Protein AF-A0A2D7VX92-F1 (afdb_monomer)

Foldseek 3Di:
DADALVLLCVLVVNDPPQDRVLLVVLLVVLLVVLVVLQVVLADLADPVLRQDPVLSNQLSSLSSNLVSLCCVLPPDPPPDDPVVNVVVNVVSVVSNVVSVVSNVVSSVSSNVSSVVSVVPPPVPPPPPPPPDDDDPPDDPDDD

Sequence (143 aa):
MAVTTAQIRDLLNRPRGLNEATINEYVTIRTAEVNKKARGANFGVSADNAPTDALKESAIKFLVCVDCLRVLIDTIPAVHPEKKQGTQDIRYNQQLKSFEKQALEAIRTIEEKGGSAFYTSATTTRVGGTTSGAQLSGSLDDD

Radius of gyration: 25.5 Å; Cα contacts (8 Å, |Δi|>4): 113; chains: 1; bounding box: 59×26×93 Å

pLDDT: mean 77.36, std 17.96, range [41.56, 97.12]

Structure (mmCIF, N/CA/C/O backbone):
data_AF-A0A2D7VX92-F1
#
_entry.id   AF-A0A2D7VX92-F1
#
loop_
_atom_site.group_PDB
_atom_site.id
_atom_site.type_symbol
_atom_site.label_atom_id
_atom_site.label_alt_id
_atom_site.label_comp_id
_atom_site.label_asym_id
_atom_site.label_entity_id
_atom_site.label_seq_id
_atom_site.pdbx_PDB_ins_code
_atom_site.Cartn_x
_atom_site.Cartn_y
_atom_site.Cartn_z
_atom_site.occupancy
_atom_site.B_iso_or_equiv
_atom_site.auth_seq_id
_atom_site.auth_comp_id
_atom_site.auth_asym_id
_atom_site.auth_atom_id
_atom_site.pdbx_PDB_model_num
ATOM 1 N N . MET A 1 1 ? 3.634 -9.968 -11.964 1.00 66.44 1 MET A N 1
ATOM 2 C CA . MET A 1 1 ? 3.563 -9.433 -10.587 1.00 66.44 1 MET A CA 1
ATOM 3 C C . MET A 1 1 ? 2.104 -9.347 -10.163 1.00 66.44 1 MET A C 1
ATOM 5 O O . MET A 1 1 ? 1.345 -8.670 -10.845 1.00 66.44 1 MET A O 1
ATOM 9 N N . ALA A 1 2 ? 1.709 -10.031 -9.089 1.00 83.69 2 ALA A N 1
ATOM 10 C CA . ALA A 1 2 ? 0.354 -9.954 -8.544 1.00 83.69 2 ALA A CA 1
ATOM 11 C C . ALA A 1 2 ? 0.434 -9.766 -7.025 1.00 83.69 2 ALA A C 1
ATOM 13 O O . ALA A 1 2 ? 0.858 -10.672 -6.311 1.00 83.69 2 ALA A O 1
ATOM 14 N N . VAL A 1 3 ? 0.065 -8.577 -6.545 1.00 92.94 3 VAL A N 1
ATOM 15 C CA . VAL A 1 3 ? -0.112 -8.334 -5.108 1.00 92.94 3 VAL A CA 1
ATOM 16 C C . VAL A 1 3 ? -1.386 -9.045 -4.666 1.00 92.94 3 VAL A C 1
ATOM 18 O O . VAL A 1 3 ? -2.400 -8.984 -5.353 1.00 92.94 3 VAL A O 1
ATOM 21 N N . THR A 1 4 ? -1.334 -9.735 -3.533 1.00 94.88 4 THR A N 1
ATOM 22 C CA . THR A 1 4 ? -2.464 -10.519 -3.018 1.00 94.88 4 THR A CA 1
ATOM 23 C C . THR A 1 4 ? -3.097 -9.856 -1.801 1.00 94.88 4 THR A C 1
ATOM 25 O O . THR A 1 4 ? -2.437 -9.152 -1.033 1.00 94.88 4 THR A O 1
ATOM 28 N N . THR A 1 5 ? -4.378 -10.141 -1.573 1.00 94.69 5 THR A N 1
ATOM 29 C CA . THR A 1 5 ? -5.122 -9.690 -0.387 1.00 94.69 5 THR A CA 1
ATOM 30 C C . THR A 1 5 ? -4.471 -10.173 0.915 1.00 94.69 5 THR A C 1
ATOM 32 O O . THR A 1 5 ? -4.445 -9.437 1.903 1.00 94.69 5 THR A O 1
ATOM 35 N N . ALA A 1 6 ? -3.882 -11.374 0.913 1.00 94.69 6 ALA A N 1
ATOM 36 C CA . ALA A 1 6 ? -3.153 -11.940 2.046 1.00 94.69 6 ALA A CA 1
ATOM 37 C C . ALA A 1 6 ? -1.931 -11.093 2.437 1.00 94.69 6 ALA A C 1
ATOM 39 O O . ALA A 1 6 ? -1.803 -10.722 3.601 1.00 94.69 6 ALA A O 1
ATOM 40 N N . GLN A 1 7 ? -1.097 -10.703 1.465 1.00 94.69 7 GLN A N 1
ATOM 41 C CA . GLN A 1 7 ? 0.073 -9.852 1.717 1.00 94.69 7 GLN A CA 1
ATOM 42 C C . GLN A 1 7 ? -0.319 -8.509 2.351 1.00 94.69 7 GLN A C 1
ATOM 44 O O . GLN A 1 7 ? 0.349 -8.047 3.272 1.00 94.69 7 GLN A O 1
ATOM 49 N N . ILE A 1 8 ? -1.412 -7.892 1.889 1.00 96.44 8 ILE A N 1
ATOM 50 C CA . ILE A 1 8 ? -1.917 -6.634 2.462 1.00 96.44 8 ILE A CA 1
ATOM 51 C C . ILE A 1 8 ? -2.389 -6.841 3.900 1.00 96.44 8 ILE A C 1
ATOM 53 O O . ILE A 1 8 ? -2.041 -6.067 4.791 1.00 96.44 8 ILE A O 1
ATOM 57 N N . ARG A 1 9 ? -3.159 -7.903 4.155 1.00 92.94 9 ARG A N 1
ATOM 58 C CA . ARG A 1 9 ? -3.623 -8.215 5.510 1.00 92.94 9 ARG A CA 1
ATOM 59 C C . ARG A 1 9 ? -2.462 -8.467 6.456 1.00 92.94 9 ARG A C 1
ATOM 61 O O . ARG A 1 9 ? -2.507 -7.972 7.575 1.00 92.94 9 ARG A O 1
ATOM 68 N N . ASP A 1 10 ? -1.437 -9.188 6.023 1.00 93.94 10 ASP A N 1
ATOM 69 C CA . ASP A 1 10 ? -0.262 -9.456 6.850 1.00 93.94 10 ASP A CA 1
ATOM 70 C C . ASP A 1 10 ? 0.498 -8.158 7.182 1.00 93.94 10 ASP A C 1
ATOM 72 O O . ASP A 1 10 ? 0.847 -7.941 8.342 1.00 93.94 10 ASP A O 1
ATOM 76 N N . LEU A 1 11 ? 0.646 -7.230 6.225 1.00 93.31 11 LEU A N 1
ATOM 77 C CA . LEU A 1 11 ? 1.249 -5.906 6.461 1.00 93.31 11 LEU A CA 1
ATOM 78 C C . LEU A 1 11 ? 0.459 -5.037 7.451 1.00 93.31 11 LEU A C 1
ATOM 80 O O . LEU A 1 11 ? 1.043 -4.256 8.204 1.00 93.31 11 LEU A O 1
ATOM 84 N N . LEU A 1 12 ? -0.865 -5.173 7.462 1.00 90.81 12 LEU A N 1
ATOM 85 C CA . LEU A 1 12 ? -1.756 -4.451 8.372 1.00 90.81 12 LEU A CA 1
ATOM 86 C C . LEU A 1 12 ? -1.991 -5.188 9.700 1.00 90.81 12 LEU A C 1
ATOM 88 O O . LEU A 1 12 ? -2.812 -4.753 10.505 1.00 90.81 12 LEU A O 1
ATOM 92 N N . ASN A 1 13 ? -1.290 -6.301 9.940 1.00 88.19 13 ASN A N 1
ATOM 93 C CA . ASN A 1 13 ? -1.480 -7.166 11.104 1.00 88.19 13 ASN A CA 1
ATOM 94 C C . ASN A 1 13 ? -2.926 -7.688 11.253 1.00 88.19 13 ASN A C 1
ATOM 96 O O . ASN A 1 13 ? -3.492 -7.743 12.344 1.00 88.19 13 ASN A O 1
ATOM 100 N N . ARG A 1 14 ? -3.524 -8.066 10.119 1.00 87.62 14 ARG A N 1
ATOM 101 C CA . ARG A 1 14 ? -4.839 -8.711 9.976 1.00 87.62 14 ARG A CA 1
ATOM 102 C C . ARG A 1 14 ? -5.962 -7.969 10.720 1.00 87.62 14 ARG A C 1
ATOM 104 O O . ARG A 1 14 ? -6.592 -8.538 11.614 1.00 87.62 14 ARG A O 1
ATOM 111 N N . PRO A 1 15 ? -6.247 -6.709 10.345 1.00 83.88 15 PRO A N 1
ATOM 112 C CA . PRO A 1 15 ? -7.264 -5.907 11.009 1.00 83.88 15 PRO A CA 1
ATOM 113 C C . PRO A 1 15 ? -8.656 -6.518 10.804 1.00 83.88 15 PRO A C 1
ATOM 115 O O . PRO A 1 15 ? -8.983 -7.043 9.736 1.00 83.88 15 PRO A O 1
ATOM 118 N N . ARG A 1 16 ? -9.497 -6.447 11.839 1.00 80.75 16 ARG A N 1
ATOM 119 C CA . ARG A 1 16 ? -10.893 -6.900 11.765 1.00 80.75 16 ARG A CA 1
ATOM 120 C C . ARG A 1 16 ? -11.735 -5.865 11.014 1.00 80.75 16 ARG A C 1
ATOM 122 O O . ARG A 1 16 ? -11.483 -4.674 11.123 1.00 80.75 16 ARG A O 1
ATOM 129 N N . GLY A 1 17 ? -12.748 -6.320 10.278 1.00 80.94 17 GLY A N 1
ATOM 130 C CA . GLY A 1 17 ? -13.686 -5.441 9.562 1.00 80.94 17 GLY A CA 1
ATOM 131 C C . GLY A 1 17 ? -13.257 -5.047 8.145 1.00 80.94 17 GLY A C 1
ATOM 132 O O . GLY A 1 17 ? -14.089 -4.572 7.380 1.00 80.94 17 GLY A O 1
ATOM 133 N N . LEU A 1 18 ? -12.008 -5.312 7.749 1.00 85.31 18 LEU A N 1
ATOM 134 C CA . LEU A 1 18 ? -11.549 -5.056 6.385 1.00 85.31 18 LEU A C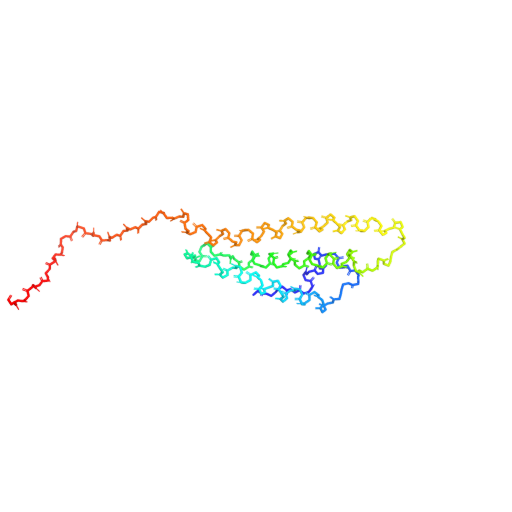A 1
ATOM 135 C C . LEU A 1 18 ? -11.955 -6.200 5.437 1.00 85.31 18 LEU A C 1
ATOM 137 O O . LEU A 1 18 ? -11.427 -7.319 5.503 1.00 85.31 18 LEU A O 1
ATOM 141 N N . ASN A 1 19 ? -12.909 -5.912 4.552 1.00 89.81 19 ASN A N 1
ATOM 142 C CA . ASN A 1 19 ? -13.441 -6.870 3.584 1.00 89.81 19 ASN A CA 1
ATOM 143 C C . ASN A 1 19 ? -12.398 -7.221 2.506 1.00 89.81 19 ASN A C 1
ATOM 145 O O . ASN A 1 19 ? -11.684 -6.359 2.001 1.00 89.81 19 ASN A O 1
ATOM 149 N N . GLU A 1 20 ? -12.331 -8.501 2.135 1.00 92.00 20 GLU A N 1
ATOM 150 C CA . GLU A 1 20 ? -11.445 -8.995 1.081 1.00 92.00 20 GLU A CA 1
ATOM 151 C C . GLU A 1 20 ? -11.713 -8.362 -0.280 1.00 92.00 20 GLU A C 1
ATOM 153 O O . GLU A 1 20 ? -10.771 -7.975 -0.967 1.00 92.00 20 GLU A O 1
ATOM 158 N N . ALA A 1 21 ? -12.991 -8.233 -0.643 1.00 93.69 21 ALA A N 1
ATOM 159 C CA . ALA A 1 21 ? -13.390 -7.646 -1.915 1.00 93.69 21 A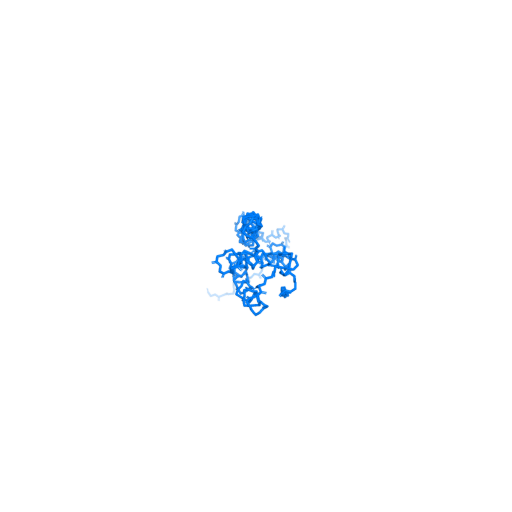LA A CA 1
ATOM 160 C C . ALA A 1 21 ? -12.871 -6.207 -2.025 1.00 93.69 21 ALA A C 1
ATOM 162 O O . ALA A 1 21 ? -12.297 -5.830 -3.040 1.00 93.69 21 ALA A O 1
ATOM 163 N N . THR A 1 22 ? -12.966 -5.438 -0.938 1.00 92.44 22 THR A N 1
ATOM 164 C CA . THR A 1 22 ? -12.445 -4.070 -0.864 1.00 92.44 22 THR A CA 1
ATOM 165 C C . THR A 1 22 ? -10.931 -4.017 -1.073 1.00 92.44 22 THR A C 1
ATOM 167 O O . THR A 1 22 ? -10.451 -3.193 -1.846 1.00 92.44 22 THR A O 1
ATOM 170 N N . ILE A 1 23 ? -10.168 -4.913 -0.435 1.00 95.25 23 ILE A N 1
ATOM 171 C CA . ILE A 1 23 ? -8.711 -4.981 -0.638 1.00 95.25 23 ILE A CA 1
ATOM 172 C C . ILE A 1 23 ? -8.394 -5.299 -2.104 1.00 95.25 23 ILE A C 1
ATOM 174 O O . ILE A 1 23 ? -7.507 -4.679 -2.686 1.00 95.25 23 ILE A O 1
ATOM 178 N N . ASN A 1 24 ? -9.113 -6.249 -2.705 1.00 96.69 24 ASN A N 1
ATOM 179 C CA . ASN A 1 24 ? -8.887 -6.662 -4.087 1.00 96.69 24 ASN A CA 1
ATOM 180 C C . ASN A 1 24 ? -9.158 -5.528 -5.095 1.00 96.69 24 ASN A C 1
ATOM 182 O O . ASN A 1 24 ? -8.390 -5.340 -6.042 1.00 96.69 24 ASN A O 1
ATOM 186 N N . GLU A 1 25 ? -10.200 -4.730 -4.861 1.00 96.31 25 GLU A N 1
ATOM 187 C CA . GLU A 1 25 ? -10.481 -3.534 -5.662 1.00 96.31 25 GLU A CA 1
ATOM 188 C C . GLU A 1 25 ? -9.349 -2.506 -5.549 1.00 96.31 25 GLU A C 1
ATOM 190 O O . GLU A 1 25 ? -8.836 -2.034 -6.567 1.00 96.31 25 GLU A O 1
ATOM 195 N N . TYR A 1 26 ? -8.865 -2.218 -4.334 1.00 97.06 26 TYR A N 1
ATOM 196 C CA . TYR A 1 26 ? -7.722 -1.316 -4.163 1.00 97.06 26 TYR A CA 1
ATOM 197 C C . TYR A 1 26 ? -6.456 -1.837 -4.843 1.00 97.06 26 TYR A C 1
ATOM 199 O O . TYR A 1 26 ? -5.757 -1.066 -5.503 1.00 97.06 26 TYR A O 1
ATOM 207 N N . VAL A 1 27 ? -6.170 -3.140 -4.748 1.00 96.88 27 VAL A N 1
ATOM 208 C CA . VAL A 1 27 ? -5.049 -3.761 -5.469 1.00 96.88 27 VAL A CA 1
ATOM 209 C C . VAL A 1 27 ? -5.189 -3.543 -6.972 1.00 96.88 27 VAL A C 1
ATOM 211 O O . VAL A 1 27 ? -4.218 -3.143 -7.615 1.00 96.88 27 VAL A O 1
ATOM 214 N N . THR A 1 28 ? -6.379 -3.747 -7.533 1.00 96.56 28 THR A N 1
ATOM 215 C CA . THR A 1 28 ? -6.641 -3.562 -8.967 1.00 96.56 28 THR A CA 1
ATOM 216 C C . THR A 1 28 ? -6.397 -2.113 -9.393 1.00 96.56 28 THR A C 1
ATOM 218 O O . THR A 1 28 ? -5.637 -1.860 -10.334 1.00 96.56 28 THR A O 1
ATOM 221 N N . ILE A 1 29 ? -6.959 -1.153 -8.653 1.00 96.50 29 ILE A N 1
ATOM 222 C CA . ILE A 1 29 ? -6.820 0.285 -8.922 1.00 96.50 29 ILE A CA 1
ATOM 223 C C . ILE A 1 29 ? -5.350 0.717 -8.840 1.00 96.50 29 ILE A C 1
ATOM 225 O O . ILE A 1 29 ? -4.818 1.311 -9.783 1.00 96.50 29 ILE A O 1
ATOM 229 N N . ARG A 1 30 ? -4.657 0.383 -7.744 1.00 96.62 30 ARG A N 1
ATOM 230 C CA . ARG A 1 30 ? -3.261 0.795 -7.527 1.00 96.62 30 ARG A CA 1
ATOM 231 C C . ARG A 1 30 ? -2.290 0.094 -8.467 1.00 96.62 30 ARG A C 1
ATOM 233 O O . ARG A 1 30 ? -1.319 0.709 -8.898 1.00 96.62 30 ARG A O 1
ATOM 240 N N . THR A 1 31 ? -2.575 -1.144 -8.868 1.00 95.44 31 THR A N 1
ATOM 241 C CA . THR A 1 31 ? -1.802 -1.834 -9.911 1.00 95.44 31 THR A CA 1
ATOM 242 C C . THR A 1 31 ? -1.896 -1.092 -11.243 1.00 95.44 31 THR A C 1
ATOM 244 O O . THR A 1 31 ? -0.874 -0.861 -11.893 1.00 95.44 31 THR A O 1
ATOM 247 N N . ALA A 1 32 ? -3.099 -0.673 -11.650 1.00 94.31 32 ALA A N 1
ATOM 248 C CA . ALA A 1 32 ? -3.285 0.094 -12.880 1.00 94.31 32 ALA A CA 1
ATOM 249 C C . ALA A 1 32 ? -2.561 1.452 -12.830 1.00 94.31 32 ALA A C 1
ATOM 251 O O . ALA A 1 32 ? -1.901 1.836 -13.801 1.00 94.31 32 ALA A O 1
ATOM 252 N N . GLU A 1 33 ? -2.635 2.150 -11.696 1.00 93.25 33 GLU A N 1
ATOM 253 C CA . GLU A 1 33 ? -1.956 3.429 -11.476 1.00 93.25 33 GLU A CA 1
ATOM 254 C C . GLU A 1 33 ? -0.428 3.300 -11.540 1.00 93.25 33 GLU A C 1
ATOM 256 O O . GLU A 1 33 ? 0.219 4.013 -12.312 1.00 93.25 33 GLU A O 1
ATOM 261 N N . VAL A 1 34 ? 0.152 2.366 -10.780 1.00 92.94 34 VAL A N 1
ATOM 262 C CA . VAL A 1 34 ? 1.605 2.140 -10.738 1.00 92.94 34 VAL A CA 1
ATOM 263 C C . VAL A 1 34 ? 2.127 1.730 -12.110 1.00 92.94 34 VAL A C 1
ATOM 265 O O . VAL A 1 34 ? 3.127 2.273 -12.576 1.00 92.94 34 VAL A O 1
ATOM 268 N N . ASN A 1 35 ? 1.416 0.846 -12.815 1.00 90.56 35 ASN A N 1
ATOM 269 C CA . ASN A 1 35 ? 1.778 0.473 -14.180 1.00 90.56 35 ASN A CA 1
ATOM 270 C C . ASN A 1 35 ? 1.714 1.669 -15.139 1.00 90.56 35 ASN A C 1
ATOM 272 O O . ASN A 1 35 ? 2.565 1.796 -16.016 1.00 90.56 35 ASN A O 1
ATOM 276 N N . LYS A 1 36 ? 0.732 2.567 -14.987 1.00 87.19 36 LYS A N 1
ATOM 277 C CA . LYS A 1 36 ? 0.643 3.785 -15.806 1.00 87.19 36 LYS A CA 1
ATOM 278 C C . LYS A 1 36 ? 1.822 4.723 -15.546 1.00 87.19 36 LYS A C 1
ATOM 280 O O . LYS A 1 36 ? 2.419 5.195 -16.510 1.00 87.19 36 LYS A O 1
ATOM 285 N N . LYS A 1 37 ? 2.176 4.962 -14.281 1.00 86.94 37 LYS A N 1
ATOM 286 C CA . LYS A 1 37 ? 3.330 5.795 -13.900 1.00 86.94 37 LYS A CA 1
ATOM 287 C C . LYS A 1 37 ? 4.645 5.205 -14.409 1.00 86.94 37 LYS A C 1
ATOM 289 O O . LYS A 1 37 ? 5.416 5.909 -15.050 1.00 86.94 37 LYS A O 1
ATOM 294 N N . ALA A 1 38 ? 4.833 3.895 -14.246 1.00 84.94 38 ALA A N 1
ATOM 295 C CA . ALA A 1 38 ? 5.992 3.186 -14.782 1.00 84.94 38 ALA A CA 1
ATOM 296 C C . ALA A 1 38 ? 6.080 3.257 -16.319 1.00 84.94 38 ALA A C 1
ATOM 298 O O . ALA A 1 38 ? 7.175 3.314 -16.857 1.00 84.94 38 ALA A O 1
ATOM 299 N N . ARG A 1 39 ? 4.951 3.297 -17.046 1.00 77.12 39 ARG A N 1
ATOM 300 C CA . ARG A 1 39 ? 4.961 3.505 -18.508 1.00 77.12 39 ARG A CA 1
ATOM 301 C C . ARG A 1 39 ? 5.316 4.931 -18.914 1.00 77.12 39 ARG A C 1
ATOM 303 O O . ARG A 1 39 ? 6.035 5.108 -19.889 1.00 77.12 39 ARG A O 1
ATOM 310 N N . GLY A 1 40 ? 4.808 5.935 -18.197 1.00 66.69 40 GLY A N 1
ATOM 311 C CA . GLY A 1 40 ? 5.147 7.343 -18.450 1.00 66.69 40 GLY A CA 1
ATOM 312 C C . GLY A 1 40 ? 6.641 7.626 -18.281 1.00 66.69 40 GLY A C 1
ATOM 313 O O . GLY A 1 40 ? 7.185 8.489 -18.959 1.00 66.69 40 GLY A O 1
ATOM 314 N N . ALA A 1 41 ? 7.305 6.830 -17.445 1.00 61.25 41 ALA A N 1
ATOM 315 C CA . ALA A 1 41 ? 8.744 6.837 -17.251 1.00 61.25 41 ALA A CA 1
ATOM 316 C C . ALA A 1 41 ? 9.558 6.293 -18.447 1.00 61.25 41 ALA A C 1
ATOM 318 O O . ALA A 1 41 ? 10.750 6.530 -18.478 1.00 61.25 41 ALA A O 1
ATOM 319 N N . ASN A 1 42 ? 8.979 5.604 -19.441 1.00 61.41 42 ASN A N 1
ATOM 320 C CA . ASN A 1 42 ? 9.748 4.807 -20.418 1.00 61.41 42 ASN A CA 1
ATOM 321 C C . ASN A 1 42 ? 10.464 5.579 -21.551 1.00 61.41 42 ASN A C 1
ATOM 323 O O . ASN A 1 42 ? 11.096 4.947 -22.400 1.00 61.41 42 ASN A O 1
ATOM 327 N N . PHE A 1 43 ? 10.393 6.910 -21.622 1.00 57.34 43 PHE A N 1
ATOM 328 C CA . PHE A 1 43 ? 11.145 7.650 -22.645 1.00 57.34 43 PHE A CA 1
ATOM 329 C C . PHE A 1 43 ? 12.643 7.679 -22.300 1.00 57.34 43 PHE A C 1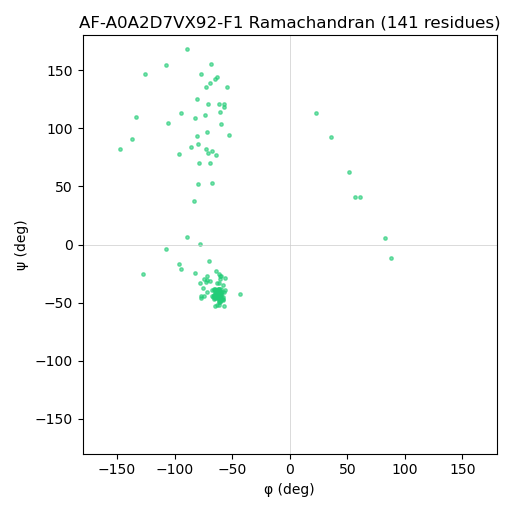
ATOM 331 O O . PHE A 1 43 ? 13.048 8.320 -21.339 1.00 57.34 43 PHE A O 1
ATOM 338 N N . GLY A 1 44 ? 13.467 6.988 -23.098 1.00 61.31 44 GLY A N 1
ATOM 339 C CA . GLY A 1 44 ? 14.923 6.904 -22.894 1.00 61.31 44 GLY A CA 1
ATOM 340 C C . GLY A 1 44 ? 15.373 5.854 -21.868 1.00 61.31 44 GLY A C 1
ATOM 341 O O . GLY A 1 44 ? 16.558 5.765 -21.561 1.00 61.31 44 GLY A O 1
ATOM 342 N N . VAL A 1 45 ? 14.457 5.038 -21.347 1.00 67.19 45 VAL A N 1
ATOM 343 C CA . VAL A 1 45 ? 14.766 4.018 -20.336 1.00 67.19 45 VAL A CA 1
ATOM 344 C C . VAL A 1 45 ? 15.366 2.765 -20.973 1.00 67.19 45 VAL A C 1
ATOM 346 O O . VAL A 1 45 ? 14.757 2.146 -21.845 1.00 67.19 45 VAL A O 1
ATOM 349 N N . SER A 1 46 ? 16.546 2.361 -20.498 1.00 68.81 46 SER A N 1
ATOM 350 C CA . SER A 1 46 ? 17.118 1.031 -20.735 1.00 68.81 46 SER A CA 1
ATOM 351 C C . SER A 1 46 ? 16.667 0.039 -19.655 1.00 68.81 46 SER A C 1
ATOM 353 O O . SER A 1 46 ? 16.136 0.429 -18.612 1.00 68.81 46 SER A O 1
ATOM 355 N N . ALA A 1 47 ? 16.912 -1.257 -19.871 1.00 71.69 47 ALA A N 1
ATOM 356 C CA . ALA A 1 47 ? 16.614 -2.295 -18.880 1.00 71.69 47 ALA A CA 1
ATOM 357 C C . ALA A 1 47 ? 17.292 -2.044 -17.514 1.00 71.69 47 ALA A C 1
ATOM 359 O O . ALA A 1 47 ? 16.725 -2.407 -16.486 1.00 71.69 47 ALA A O 1
ATOM 360 N N . ASP A 1 48 ? 18.449 -1.373 -17.498 1.00 72.31 48 ASP A N 1
ATOM 361 C CA . ASP A 1 48 ? 19.231 -1.096 -16.283 1.00 72.31 48 ASP A CA 1
ATOM 362 C C . ASP A 1 48 ? 18.578 -0.044 -15.376 1.00 72.31 48 ASP A C 1
ATOM 364 O O . ASP A 1 48 ? 18.701 -0.093 -14.150 1.00 72.31 48 ASP A O 1
ATOM 368 N N . ASN A 1 49 ? 17.843 0.894 -15.979 1.00 70.81 49 ASN A N 1
ATOM 369 C CA . ASN A 1 49 ? 17.222 2.012 -15.272 1.00 70.81 49 ASN A CA 1
ATOM 370 C C . ASN A 1 49 ? 15.702 1.863 -15.150 1.00 70.81 49 ASN A C 1
ATOM 372 O O . ASN A 1 49 ? 15.063 2.667 -14.479 1.00 70.81 49 ASN A O 1
ATOM 376 N N . ALA A 1 50 ? 15.110 0.821 -15.736 1.00 78.94 50 ALA A N 1
ATOM 377 C CA . ALA A 1 50 ? 13.678 0.579 -15.649 1.00 78.94 50 ALA A CA 1
ATOM 378 C C . ALA A 1 50 ? 13.215 0.316 -14.198 1.00 78.94 50 ALA A C 1
ATOM 380 O O . ALA A 1 50 ? 13.910 -0.352 -13.419 1.00 78.94 50 ALA A O 1
ATOM 381 N N . PRO A 1 51 ? 12.013 0.784 -13.806 1.00 84.69 51 PRO A N 1
ATOM 382 C CA . PRO A 1 51 ? 11.403 0.394 -12.542 1.00 84.69 51 PRO A CA 1
ATOM 383 C C . PRO A 1 51 ? 11.248 -1.129 -12.443 1.00 84.69 51 PRO A C 1
ATOM 385 O O . PRO A 1 51 ? 10.525 -1.753 -13.227 1.00 84.69 51 PRO A O 1
ATOM 388 N N . THR A 1 52 ? 11.910 -1.725 -11.452 1.00 87.25 52 THR A N 1
ATOM 389 C CA . THR A 1 52 ? 11.885 -3.176 -11.239 1.00 87.25 52 THR A CA 1
ATOM 390 C C . THR A 1 52 ? 10.505 -3.645 -10.786 1.00 87.25 52 THR A C 1
ATOM 392 O O . THR A 1 52 ? 9.735 -2.895 -10.178 1.00 87.25 52 THR A O 1
ATOM 395 N N . ASP A 1 53 ? 10.187 -4.914 -11.040 1.00 89.94 53 ASP A N 1
ATOM 396 C CA . ASP A 1 53 ? 8.941 -5.518 -10.556 1.00 89.94 53 ASP A CA 1
ATOM 397 C C . ASP A 1 53 ? 8.842 -5.478 -9.028 1.00 89.94 53 ASP A C 1
ATOM 399 O O . ASP A 1 53 ? 7.787 -5.147 -8.501 1.00 89.94 53 ASP A O 1
ATOM 403 N N . ALA A 1 54 ? 9.950 -5.682 -8.313 1.00 90.31 54 ALA A N 1
ATOM 404 C CA . ALA A 1 54 ? 9.980 -5.570 -6.855 1.00 90.31 54 ALA A CA 1
ATOM 405 C C . ALA A 1 54 ? 9.629 -4.155 -6.353 1.00 90.31 54 ALA A C 1
ATOM 407 O O . ALA A 1 54 ? 8.908 -4.004 -5.361 1.00 90.31 54 ALA A O 1
ATOM 408 N N . LEU A 1 55 ? 10.107 -3.108 -7.039 1.00 90.25 55 LEU A N 1
ATOM 409 C CA . LEU A 1 55 ? 9.787 -1.721 -6.695 1.00 90.25 55 LEU A CA 1
ATOM 410 C C . LEU A 1 55 ? 8.303 -1.421 -6.939 1.00 90.25 55 LEU A C 1
ATOM 412 O O . LEU A 1 55 ? 7.637 -0.860 -6.070 1.00 90.25 55 LEU A O 1
ATOM 416 N N . LYS A 1 56 ? 7.771 -1.844 -8.092 1.00 92.31 56 LYS A N 1
ATOM 417 C CA . LYS A 1 56 ? 6.344 -1.699 -8.414 1.00 92.31 56 LYS A CA 1
ATOM 418 C C . LYS A 1 56 ? 5.468 -2.456 -7.412 1.00 92.31 56 LYS A C 1
ATOM 420 O O . LYS A 1 56 ? 4.471 -1.910 -6.951 1.00 92.31 56 LYS A O 1
ATOM 425 N N . GLU A 1 57 ? 5.860 -3.668 -7.019 1.00 94.56 57 GLU A N 1
ATOM 426 C CA . GLU A 1 57 ? 5.125 -4.480 -6.043 1.00 94.56 57 GLU A CA 1
ATOM 427 C C . GLU A 1 57 ? 5.067 -3.789 -4.679 1.00 94.56 57 GLU A C 1
ATOM 429 O O . GLU A 1 57 ? 4.011 -3.730 -4.047 1.00 94.56 57 GLU A O 1
ATOM 434 N N . SER A 1 58 ? 6.195 -3.226 -4.245 1.00 93.44 58 SER A N 1
ATOM 435 C CA . SER A 1 58 ? 6.300 -2.505 -2.976 1.00 93.44 58 SER A CA 1
ATOM 436 C C . SER A 1 58 ? 5.446 -1.235 -2.991 1.00 93.44 58 SER A C 1
ATOM 438 O O . SER A 1 58 ? 4.682 -1.003 -2.056 1.00 93.44 58 SER A O 1
ATOM 440 N N . ALA A 1 59 ? 5.492 -0.463 -4.083 1.00 94.88 59 ALA A N 1
ATOM 441 C CA . ALA A 1 59 ? 4.655 0.723 -4.260 1.00 94.88 59 ALA A CA 1
ATOM 442 C C . ALA A 1 59 ? 3.157 0.389 -4.171 1.00 94.88 59 ALA A C 1
ATOM 444 O O . ALA A 1 59 ? 2.424 1.048 -3.434 1.00 94.88 59 ALA A O 1
ATOM 445 N N . ILE A 1 60 ? 2.709 -0.666 -4.866 1.00 96.81 60 ILE A N 1
ATOM 446 C CA . ILE A 1 60 ? 1.311 -1.119 -4.816 1.00 96.81 60 ILE A CA 1
ATOM 447 C C . ILE A 1 60 ? 0.928 -1.494 -3.382 1.00 96.81 60 ILE A C 1
ATOM 449 O O . ILE A 1 60 ? -0.101 -1.036 -2.893 1.00 96.81 60 ILE A O 1
ATOM 453 N N . LYS A 1 61 ? 1.760 -2.277 -2.681 1.00 97.12 61 LYS A N 1
ATOM 454 C CA . LYS A 1 61 ? 1.489 -2.679 -1.292 1.00 97.12 61 LYS A CA 1
ATOM 455 C C . LYS A 1 61 ? 1.323 -1.477 -0.367 1.00 97.12 61 LYS A C 1
ATOM 457 O O . LYS A 1 61 ? 0.345 -1.425 0.372 1.00 97.12 61 LYS A O 1
ATOM 462 N N . PHE A 1 62 ? 2.230 -0.501 -0.423 1.00 97.00 62 PHE A N 1
ATOM 463 C CA . PHE A 1 62 ? 2.147 0.676 0.442 1.00 97.00 62 PHE A CA 1
ATOM 464 C C . PHE A 1 62 ? 0.919 1.535 0.142 1.00 97.00 62 PHE A C 1
ATOM 466 O O . PHE A 1 62 ? 0.218 1.921 1.073 1.00 97.00 62 PHE A O 1
ATOM 473 N N . LEU A 1 63 ? 0.610 1.774 -1.135 1.00 96.62 63 LEU A N 1
ATOM 474 C CA . LEU A 1 63 ? -0.577 2.537 -1.530 1.00 96.62 63 LEU A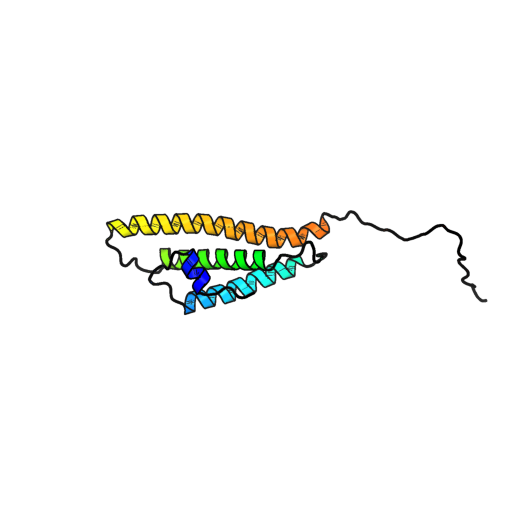 CA 1
ATOM 475 C C . LEU A 1 63 ? -1.874 1.862 -1.072 1.00 96.62 63 LEU A C 1
ATOM 477 O O . LEU A 1 63 ? -2.742 2.517 -0.501 1.00 96.62 63 LEU A O 1
ATOM 481 N N . VAL A 1 64 ? -1.983 0.545 -1.255 1.00 97.00 64 VAL A N 1
ATOM 482 C CA . VAL A 1 64 ? -3.162 -0.210 -0.814 1.00 97.00 64 VAL A CA 1
ATOM 483 C C . VAL A 1 64 ? -3.276 -0.215 0.713 1.00 97.00 64 VAL A C 1
ATOM 485 O O . VAL A 1 64 ? -4.377 -0.061 1.238 1.00 97.00 64 VAL A O 1
ATOM 488 N N . CYS A 1 65 ? -2.164 -0.342 1.446 1.00 96.19 65 CYS A N 1
ATOM 489 C CA . CYS A 1 65 ? -2.169 -0.230 2.906 1.00 96.19 65 CYS A CA 1
ATOM 490 C C . CYS A 1 65 ? -2.655 1.149 3.379 1.00 96.19 65 CYS A C 1
ATOM 492 O O . CYS A 1 65 ? -3.418 1.213 4.340 1.00 96.19 65 CYS A O 1
ATOM 494 N N . VAL A 1 66 ? -2.258 2.235 2.705 1.00 95.44 66 VAL A N 1
ATOM 495 C CA . VAL A 1 66 ? -2.745 3.598 2.989 1.00 95.44 66 VAL A CA 1
ATOM 496 C C . VAL A 1 66 ? -4.259 3.687 2.796 1.00 95.44 66 VAL A C 1
ATOM 498 O O . VAL A 1 66 ? -4.956 4.151 3.698 1.00 95.44 66 VAL A O 1
ATOM 501 N N . ASP A 1 67 ? -4.779 3.199 1.668 1.00 95.19 67 ASP A N 1
ATOM 502 C CA . ASP A 1 67 ? -6.221 3.215 1.391 1.00 95.19 67 ASP A CA 1
ATOM 503 C C . ASP A 1 67 ? -7.006 2.409 2.434 1.00 95.19 67 ASP A C 1
ATOM 505 O O . ASP A 1 67 ? -7.995 2.887 2.992 1.00 95.19 67 ASP A O 1
ATOM 509 N N . CYS A 1 68 ? -6.524 1.209 2.763 1.00 93.25 68 CYS A N 1
ATOM 510 C CA . CYS A 1 68 ? -7.154 0.344 3.756 1.00 93.25 68 CYS A CA 1
ATOM 511 C C . CYS A 1 68 ? -7.143 0.962 5.161 1.00 93.25 68 CYS A C 1
ATOM 513 O O . CYS A 1 68 ? -8.128 0.838 5.888 1.00 93.25 68 CYS A O 1
ATOM 515 N N . LEU A 1 69 ? -6.055 1.631 5.556 1.00 91.88 69 LEU A N 1
ATOM 516 C CA . LEU A 1 69 ? -5.962 2.302 6.854 1.00 91.88 69 LEU A CA 1
ATOM 517 C C . LEU A 1 69 ? -6.912 3.495 6.953 1.00 91.88 69 LEU A C 1
ATOM 519 O O . LEU A 1 69 ? -7.540 3.662 7.992 1.00 91.88 69 LEU A O 1
ATOM 523 N N . ARG A 1 70 ? -7.077 4.278 5.881 1.00 90.62 70 ARG A N 1
ATOM 524 C CA . ARG A 1 70 ? -8.063 5.374 5.842 1.00 90.62 70 ARG A CA 1
ATOM 525 C C . ARG A 1 70 ? -9.485 4.851 6.029 1.00 90.62 70 ARG A C 1
ATOM 527 O O . ARG A 1 70 ? -10.219 5.366 6.861 1.00 90.62 70 ARG A O 1
ATOM 534 N N . VAL A 1 71 ? -9.841 3.759 5.349 1.00 88.94 71 VAL A N 1
ATOM 535 C CA . VAL A 1 71 ? -11.136 3.083 5.553 1.00 88.94 71 VAL A CA 1
ATOM 536 C C . VAL A 1 71 ? -11.295 2.622 7.005 1.00 88.94 71 VAL A C 1
ATOM 538 O O . VAL A 1 71 ? -12.334 2.865 7.616 1.00 88.94 71 VAL A O 1
ATOM 541 N N . LEU A 1 72 ? -10.272 1.985 7.579 1.00 86.31 72 LEU A N 1
ATOM 542 C CA . LEU A 1 72 ? -10.315 1.504 8.963 1.00 86.31 72 LEU A CA 1
ATOM 543 C C . LEU A 1 72 ? -10.495 2.631 9.985 1.00 86.31 72 LEU A C 1
ATOM 545 O O . LEU A 1 72 ? -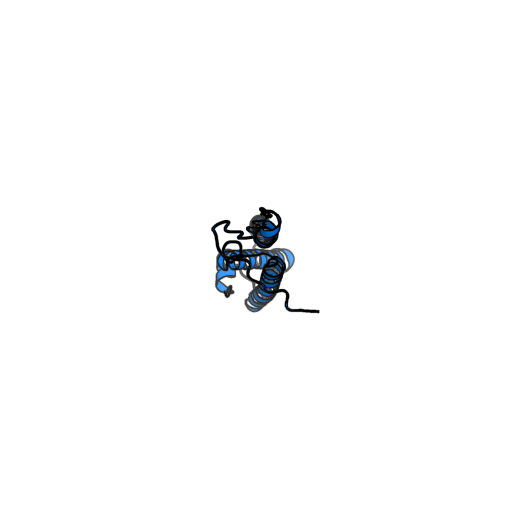11.220 2.431 10.952 1.00 86.31 72 LEU A O 1
ATOM 549 N N . ILE A 1 73 ? -9.860 3.783 9.771 1.00 84.62 73 ILE A N 1
ATOM 550 C CA . ILE A 1 73 ? -9.927 4.934 10.682 1.00 84.62 73 ILE A CA 1
ATOM 551 C C . ILE A 1 73 ? -11.257 5.683 10.530 1.00 84.62 73 ILE A C 1
ATOM 553 O O . ILE A 1 73 ? -11.897 5.997 11.530 1.00 84.62 73 ILE A O 1
ATOM 557 N N . ASP A 1 74 ? -11.685 5.955 9.294 1.00 78.81 74 ASP A N 1
ATOM 558 C CA . ASP A 1 74 ? -12.772 6.908 9.036 1.00 78.81 74 ASP A CA 1
ATOM 559 C C . ASP A 1 74 ? -14.155 6.251 8.919 1.00 78.81 74 ASP A C 1
ATOM 561 O O . ASP A 1 74 ? -15.172 6.931 9.056 1.00 78.81 74 ASP A O 1
ATOM 565 N N . THR A 1 75 ? -14.226 4.945 8.629 1.00 74.94 75 THR A N 1
ATOM 566 C CA . THR A 1 75 ? -15.499 4.306 8.233 1.00 74.94 75 THR A CA 1
ATOM 567 C C . THR A 1 75 ? -15.888 3.075 9.036 1.00 74.94 75 THR A C 1
ATOM 569 O O . THR A 1 75 ? -17.076 2.763 9.113 1.00 74.94 75 THR A O 1
ATOM 572 N N . ILE A 1 76 ? -14.931 2.360 9.635 1.00 71.00 76 ILE A N 1
ATOM 573 C CA . ILE A 1 76 ? -15.226 1.137 10.386 1.00 71.00 76 ILE A CA 1
ATOM 574 C C . ILE A 1 76 ? -15.374 1.507 11.866 1.00 71.00 76 ILE A C 1
ATOM 576 O O . ILE A 1 76 ? -14.384 1.879 12.496 1.00 71.00 76 ILE A O 1
ATOM 580 N N . PRO A 1 77 ? -16.577 1.381 12.463 1.00 65.44 77 PRO A N 1
ATOM 581 C CA . PRO A 1 77 ? -16.735 1.610 13.887 1.00 65.44 77 PRO A CA 1
ATOM 582 C C . PRO A 1 77 ? -15.871 0.603 14.645 1.00 65.44 77 PRO A C 1
ATOM 584 O O . PRO A 1 77 ? -16.034 -0.613 14.503 1.00 65.44 77 PRO A O 1
ATOM 587 N N . ALA A 1 78 ? -14.939 1.106 15.450 1.00 61.25 78 ALA A N 1
ATOM 588 C CA . ALA A 1 78 ? -14.092 0.263 16.271 1.00 61.25 78 ALA A CA 1
ATOM 589 C C . ALA A 1 78 ? -14.968 -0.539 17.245 1.00 61.25 78 ALA A C 1
ATOM 591 O O . ALA A 1 78 ? -15.582 0.012 18.155 1.00 61.25 78 ALA A O 1
ATOM 592 N N . VAL A 1 79 ? -15.007 -1.865 17.088 1.00 59.56 79 VAL A N 1
ATOM 593 C CA . VAL A 1 79 ? -15.733 -2.774 17.996 1.00 59.56 79 VAL A CA 1
ATOM 594 C C . VAL A 1 79 ? -14.891 -3.025 19.255 1.00 59.56 79 VAL A C 1
ATOM 596 O O . VAL A 1 79 ? -14.563 -4.158 19.618 1.00 59.56 79 VAL A O 1
ATOM 599 N N . HIS A 1 80 ? -14.444 -1.941 19.886 1.00 59.94 80 HIS A N 1
ATOM 600 C CA . HIS A 1 80 ? -13.541 -1.951 21.024 1.00 59.94 80 HIS A CA 1
ATOM 601 C C . HIS A 1 80 ? -14.140 -1.165 22.189 1.00 59.94 80 HIS A C 1
ATOM 603 O O . HIS A 1 80 ? -14.828 -0.175 21.968 1.00 59.94 80 HIS A O 1
ATOM 609 N N . PRO A 1 81 ? -13.867 -1.568 23.444 1.00 60.50 81 PRO A N 1
ATOM 610 C CA . PRO A 1 81 ? -14.173 -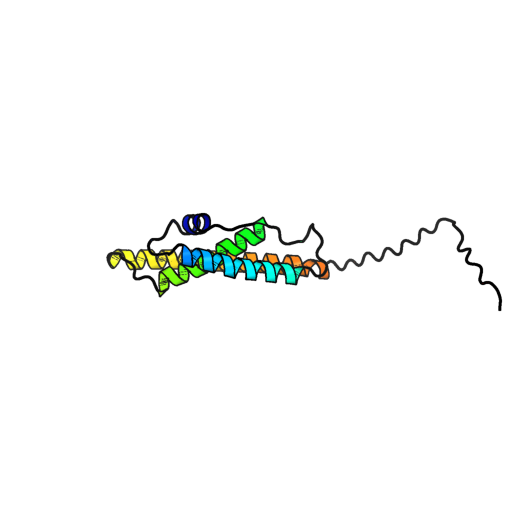0.720 24.592 1.00 60.50 81 PRO A CA 1
ATOM 611 C C . PRO A 1 81 ? -13.518 0.656 24.390 1.00 60.50 81 PRO A C 1
ATOM 613 O O . PRO A 1 81 ? -12.343 0.682 24.023 1.00 60.50 81 PRO A O 1
ATOM 616 N N . GLU A 1 82 ? -14.218 1.766 24.660 1.00 61.12 82 GLU A N 1
ATOM 617 C CA . GLU A 1 82 ? -13.758 3.153 24.396 1.00 61.12 82 GLU A CA 1
ATOM 618 C C . GLU A 1 82 ? -12.291 3.404 24.785 1.00 61.12 82 GLU A C 1
ATOM 620 O O . GLU A 1 82 ? -11.510 3.966 24.019 1.00 61.12 82 GLU A O 1
ATOM 625 N N . LYS A 1 83 ? -11.858 2.897 25.949 1.00 66.50 83 LYS A N 1
ATOM 626 C CA . LYS A 1 83 ? -10.468 3.036 26.426 1.00 66.50 83 LYS A CA 1
ATOM 627 C C . LYS A 1 83 ? -9.412 2.423 25.491 1.00 66.50 83 LYS A C 1
ATOM 629 O O . LYS A 1 83 ? -8.264 2.846 25.521 1.00 66.50 83 LYS A O 1
ATOM 634 N N . LYS A 1 84 ? -9.766 1.410 24.694 1.00 64.75 84 LYS A N 1
ATOM 635 C CA . LYS A 1 84 ? -8.882 0.731 23.725 1.00 64.75 84 LYS A CA 1
ATOM 636 C C . LYS A 1 84 ? -9.029 1.269 22.302 1.00 64.75 84 LYS A C 1
ATOM 638 O O . LYS A 1 84 ? -8.140 1.010 21.491 1.00 64.75 84 LYS A O 1
ATOM 643 N N . GLN A 1 85 ? -10.113 1.988 22.017 1.00 65.56 85 GLN A N 1
ATOM 644 C CA . GLN A 1 85 ? -10.371 2.610 20.720 1.00 65.56 85 GLN A CA 1
ATOM 645 C C . GLN A 1 85 ? -9.333 3.699 20.435 1.00 65.56 85 GLN A C 1
ATOM 647 O O . GLN A 1 85 ? -8.574 3.572 19.479 1.00 65.56 85 GLN A O 1
ATOM 652 N N . GLY A 1 86 ? -9.153 4.652 21.358 1.00 69.81 86 GLY A N 1
ATOM 653 C CA . GLY A 1 86 ? -8.160 5.721 21.188 1.00 69.81 86 GLY A CA 1
ATOM 654 C C . GLY A 1 86 ? -6.732 5.204 20.955 1.00 69.81 86 GLY A C 1
ATOM 655 O O . GLY A 1 86 ? -6.009 5.709 20.103 1.00 69.81 86 GLY A O 1
ATOM 656 N N . THR A 1 87 ? -6.313 4.136 21.644 1.00 74.12 87 THR A N 1
ATOM 657 C CA . THR A 1 87 ? -4.978 3.538 21.445 1.00 74.12 87 THR A CA 1
ATOM 658 C C . THR A 1 87 ? -4.835 2.791 20.113 1.00 74.12 87 THR A C 1
ATOM 660 O O . THR A 1 87 ? -3.720 2.642 19.613 1.00 74.12 87 THR A O 1
ATOM 663 N N . GLN A 1 88 ? -5.916 2.257 19.540 1.00 73.94 88 GLN A N 1
ATOM 664 C CA . GLN A 1 88 ? -5.867 1.648 18.207 1.00 73.94 88 GLN A CA 1
ATOM 665 C C . GLN A 1 88 ? -5.848 2.701 17.111 1.00 73.94 88 GLN A C 1
ATOM 667 O O . GLN A 1 88 ? -4.984 2.622 16.243 1.00 73.94 88 GLN A O 1
ATOM 672 N N . ASP A 1 89 ? -6.684 3.728 17.218 1.00 75.75 89 ASP A N 1
ATOM 673 C CA . ASP A 1 89 ? -6.732 4.806 16.233 1.00 75.75 89 ASP A CA 1
ATOM 674 C C . ASP A 1 89 ? -5.395 5.551 16.177 1.00 75.75 89 ASP A C 1
ATOM 676 O O . ASP A 1 89 ? -4.889 5.834 15.093 1.00 75.75 89 ASP A O 1
ATOM 680 N N . ILE A 1 90 ? -4.741 5.782 17.323 1.00 82.19 90 ILE A N 1
ATOM 681 C CA . ILE A 1 90 ? -3.379 6.342 17.365 1.00 82.19 90 ILE A CA 1
ATOM 682 C C . ILE A 1 90 ? -2.384 5.442 16.616 1.00 82.19 90 ILE A C 1
ATOM 684 O O . ILE A 1 90 ? -1.556 5.946 15.855 1.00 82.19 90 ILE A O 1
ATOM 688 N N . ARG A 1 91 ? -2.458 4.117 16.799 1.00 83.12 91 ARG A N 1
ATOM 689 C CA . ARG A 1 91 ? -1.562 3.164 16.122 1.00 83.12 91 ARG A CA 1
ATOM 690 C C . ARG A 1 91 ? -1.811 3.117 14.618 1.00 83.12 91 ARG A C 1
ATOM 692 O O . ARG A 1 91 ? -0.848 3.170 13.857 1.00 83.12 91 ARG A O 1
ATOM 699 N N . TYR A 1 92 ? -3.070 3.083 14.187 1.00 87.50 92 TYR A N 1
ATOM 700 C CA . TYR A 1 92 ? -3.418 3.132 12.769 1.00 87.50 92 TYR A CA 1
ATOM 701 C C . TYR A 1 92 ? -2.992 4.451 12.130 1.00 87.50 92 TYR A C 1
ATOM 703 O O . TYR A 1 92 ? -2.415 4.431 11.049 1.00 87.50 92 TYR A O 1
ATOM 711 N N . ASN A 1 93 ? -3.143 5.579 12.824 1.00 86.56 93 ASN A N 1
ATOM 712 C CA . ASN A 1 93 ? -2.650 6.873 12.352 1.00 86.56 93 ASN A CA 1
ATOM 713 C C . ASN A 1 93 ? -1.116 6.928 12.243 1.00 86.56 93 ASN A C 1
ATOM 715 O O . ASN A 1 93 ? -0.580 7.512 11.302 1.00 86.56 93 ASN A O 1
ATOM 719 N N . GLN A 1 94 ? -0.379 6.323 13.179 1.00 89.69 94 GLN A N 1
ATOM 720 C CA . GLN A 1 94 ? 1.084 6.221 13.083 1.00 89.69 94 GLN A CA 1
ATOM 721 C C . GLN A 1 94 ? 1.514 5.337 11.906 1.00 89.69 94 GLN A C 1
ATOM 723 O O . GLN A 1 94 ? 2.420 5.705 11.154 1.00 89.69 94 GLN A O 1
ATOM 728 N N . GLN A 1 95 ? 0.849 4.195 11.724 1.00 89.88 95 GLN A N 1
ATOM 729 C CA . GLN A 1 95 ? 1.108 3.292 10.608 1.00 89.88 95 GLN A CA 1
ATOM 730 C C . GLN A 1 95 ? 0.770 3.954 9.264 1.00 89.88 95 GLN A C 1
ATOM 732 O O . GLN A 1 95 ? 1.565 3.862 8.331 1.00 89.88 95 GLN A O 1
ATOM 737 N N . LEU A 1 96 ? -0.345 4.689 9.198 1.00 92.81 96 LEU A N 1
ATOM 738 C CA . LEU A 1 96 ? -0.774 5.459 8.033 1.00 92.81 96 LEU A CA 1
ATOM 739 C C . LEU A 1 96 ? 0.308 6.458 7.621 1.00 92.81 96 LEU A C 1
ATOM 741 O O . LEU A 1 96 ? 0.773 6.398 6.489 1.00 92.81 96 LEU A O 1
ATOM 745 N N . LYS A 1 97 ? 0.797 7.290 8.550 1.00 92.88 97 LYS A N 1
ATOM 746 C CA . LYS A 1 97 ? 1.876 8.258 8.271 1.00 92.88 97 LYS A CA 1
ATOM 747 C C . LYS A 1 97 ? 3.145 7.589 7.738 1.00 92.88 97 LYS A C 1
ATOM 749 O O . LYS A 1 97 ? 3.795 8.112 6.834 1.00 92.88 97 LYS A O 1
ATOM 754 N N . SER A 1 98 ? 3.510 6.436 8.300 1.00 93.81 98 SER A N 1
ATOM 755 C CA . SER A 1 98 ? 4.684 5.677 7.856 1.00 93.81 98 SER A CA 1
ATOM 756 C C . SER A 1 98 ? 4.508 5.141 6.433 1.00 93.81 98 SER A C 1
ATOM 758 O O . SER A 1 98 ? 5.398 5.310 5.597 1.00 93.81 98 SER A O 1
ATOM 760 N N . PHE A 1 99 ? 3.354 4.542 6.129 1.00 94.19 99 PHE A N 1
ATOM 761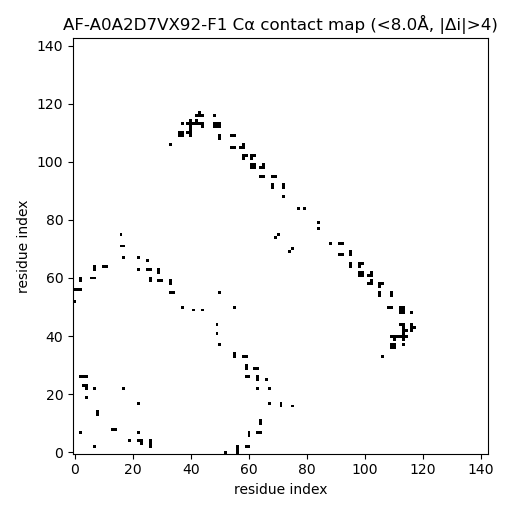 C CA . PHE A 1 99 ? 3.080 4.012 4.796 1.00 94.19 99 PHE A CA 1
ATOM 762 C C . PHE A 1 99 ? 2.833 5.098 3.753 1.00 94.19 99 PHE A C 1
ATOM 764 O O . PHE A 1 99 ? 3.249 4.913 2.617 1.00 94.19 99 PHE A O 1
ATOM 771 N N . GLU A 1 100 ? 2.257 6.246 4.110 1.00 94.31 100 GLU A N 1
ATOM 772 C CA . GLU A 1 100 ? 2.147 7.400 3.210 1.00 94.31 100 GLU A CA 1
ATOM 773 C C . GLU A 1 100 ? 3.528 7.892 2.772 1.00 94.31 100 GLU A C 1
ATOM 775 O O . GLU A 1 100 ? 3.758 8.114 1.582 1.00 94.31 100 GLU A O 1
ATOM 780 N N . LYS A 1 101 ? 4.476 7.994 3.714 1.00 94.44 101 LYS A N 1
ATOM 781 C CA . LYS A 1 101 ? 5.861 8.358 3.399 1.00 94.44 101 LYS A CA 1
ATOM 782 C C . LYS A 1 101 ? 6.507 7.338 2.456 1.00 94.44 101 LYS A C 1
ATOM 784 O O . LYS A 1 101 ? 7.075 7.735 1.443 1.00 94.44 101 LYS A O 1
ATOM 789 N N . GLN A 1 102 ? 6.392 6.045 2.765 1.00 93.56 102 GLN A N 1
ATOM 790 C CA . GLN A 1 102 ? 6.978 4.970 1.952 1.00 93.56 102 GLN A CA 1
ATOM 791 C C . GLN A 1 102 ? 6.329 4.866 0.565 1.00 93.56 102 GLN A C 1
ATOM 793 O O . GLN A 1 102 ? 7.023 4.657 -0.426 1.00 93.56 102 GLN A O 1
ATOM 798 N N . ALA A 1 103 ? 5.013 5.061 0.468 1.00 92.06 103 ALA A N 1
ATOM 799 C CA . ALA A 1 103 ? 4.290 5.087 -0.799 1.00 92.06 103 ALA A CA 1
ATOM 800 C C . ALA A 1 103 ? 4.743 6.260 -1.677 1.00 92.06 103 ALA A C 1
ATOM 802 O O . ALA A 1 103 ? 5.002 6.075 -2.866 1.00 92.06 103 ALA A O 1
ATOM 803 N N . LEU A 1 104 ? 4.877 7.455 -1.091 1.00 92.31 104 LEU A N 1
ATOM 804 C CA . LEU A 1 104 ? 5.355 8.639 -1.800 1.00 92.31 104 LEU A CA 1
ATOM 805 C C . LEU A 1 104 ? 6.786 8.450 -2.308 1.00 92.31 104 LEU A C 1
ATOM 807 O O . LEU A 1 104 ? 7.074 8.772 -3.457 1.00 92.31 104 LEU A O 1
ATOM 811 N N . GLU A 1 105 ? 7.670 7.919 -1.466 1.00 92.06 105 GLU A N 1
ATOM 812 C CA . GLU A 1 105 ? 9.054 7.623 -1.833 1.00 92.06 105 GLU A CA 1
ATOM 813 C C . GLU A 1 105 ? 9.120 6.594 -2.967 1.00 92.06 105 GLU A C 1
ATOM 815 O O . GLU A 1 105 ? 9.762 6.848 -3.982 1.00 92.06 105 GLU A O 1
ATOM 820 N N . ALA A 1 106 ? 8.367 5.496 -2.866 1.00 90.06 106 ALA A N 1
ATOM 821 C CA . ALA A 1 106 ? 8.333 4.464 -3.897 1.00 90.06 106 ALA A CA 1
ATOM 822 C C . ALA A 1 106 ? 7.813 4.995 -5.244 1.00 90.06 106 ALA A C 1
ATOM 824 O O . ALA A 1 106 ? 8.386 4.684 -6.289 1.00 90.06 106 ALA A O 1
ATOM 825 N N . ILE A 1 107 ? 6.761 5.823 -5.237 1.00 89.88 107 ILE A N 1
ATOM 826 C CA . ILE A 1 107 ? 6.254 6.467 -6.455 1.00 89.88 107 ILE A CA 1
ATOM 827 C C . ILE A 1 107 ? 7.288 7.427 -7.046 1.00 89.88 107 ILE A C 1
ATOM 829 O O . ILE A 1 107 ? 7.525 7.370 -8.252 1.00 89.88 107 ILE A O 1
ATOM 833 N N . ARG A 1 108 ? 7.948 8.249 -6.222 1.00 87.31 108 ARG A N 1
ATOM 834 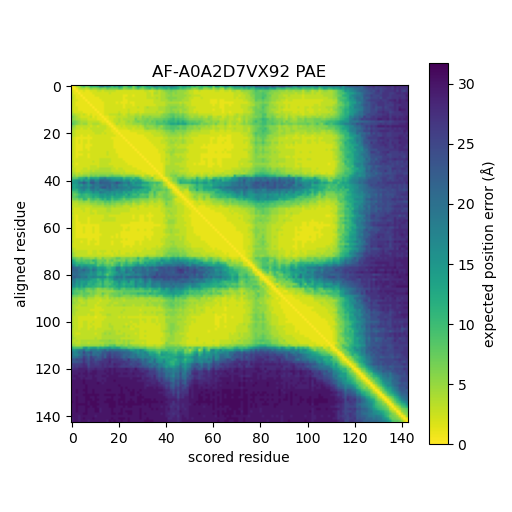C CA . ARG A 1 108 ? 9.019 9.139 -6.692 1.00 87.31 108 ARG A CA 1
ATOM 835 C C . ARG A 1 108 ? 10.159 8.359 -7.320 1.00 87.31 108 ARG A C 1
ATOM 837 O O . ARG A 1 108 ? 10.582 8.710 -8.407 1.00 87.31 108 ARG A O 1
ATOM 844 N N . THR A 1 109 ? 10.602 7.262 -6.710 1.00 85.19 109 THR A N 1
ATOM 845 C CA . THR A 1 109 ? 11.654 6.421 -7.296 1.00 85.19 109 THR A CA 1
ATOM 846 C C . THR A 1 109 ? 11.230 5.825 -8.640 1.00 85.19 109 THR A C 1
ATOM 848 O O . THR A 1 109 ? 12.048 5.734 -9.552 1.00 85.19 109 THR A O 1
ATOM 851 N N . ILE A 1 110 ? 9.962 5.425 -8.793 1.00 85.25 110 ILE A N 1
ATOM 852 C CA . ILE A 1 110 ? 9.424 4.941 -10.076 1.00 85.25 110 ILE A CA 1
ATOM 853 C C . ILE A 1 110 ? 9.449 6.054 -11.136 1.00 85.25 110 ILE A C 1
ATOM 855 O O . ILE A 1 110 ? 9.771 5.782 -12.290 1.00 85.25 110 ILE A O 1
ATOM 859 N N . GLU A 1 111 ? 9.131 7.290 -10.751 1.00 80.62 111 GLU A N 1
ATOM 860 C CA . GLU A 1 111 ? 9.119 8.456 -11.642 1.00 80.62 111 GLU A CA 1
ATOM 861 C C . GLU A 1 111 ? 10.544 8.948 -11.986 1.00 80.62 111 GLU A C 1
ATOM 863 O O . GLU A 1 111 ? 10.853 9.174 -13.155 1.00 80.62 111 GLU A O 1
ATOM 868 N N . GLU A 1 112 ? 11.447 9.041 -11.006 1.00 73.69 112 GLU A N 1
ATOM 869 C CA . GLU A 1 112 ? 12.843 9.488 -11.158 1.00 73.69 112 GLU A CA 1
ATOM 870 C C . GLU A 1 112 ? 13.678 8.539 -12.018 1.00 73.69 112 GLU A C 1
ATOM 872 O O . GLU A 1 112 ? 14.449 8.990 -12.865 1.00 73.69 112 GLU A O 1
ATOM 877 N N . LYS A 1 113 ? 13.502 7.223 -11.850 1.00 64.62 113 LYS A N 1
ATOM 878 C CA . LYS A 1 113 ? 14.157 6.219 -12.699 1.00 64.62 113 LYS A CA 1
ATOM 879 C C . LYS A 1 113 ? 13.759 6.330 -14.174 1.00 64.62 113 LYS A C 1
ATOM 881 O O . LYS A 1 113 ? 14.540 5.956 -15.042 1.00 64.62 113 LYS A O 1
ATOM 886 N N . GLY A 1 114 ? 12.581 6.886 -14.457 1.00 54.66 114 GLY A N 1
ATOM 887 C CA . GLY A 1 114 ? 12.190 7.274 -15.810 1.00 54.66 114 GLY A CA 1
ATOM 888 C C . GLY A 1 114 ? 12.863 8.544 -16.319 1.00 54.66 114 GLY A C 1
ATOM 889 O O . GLY A 1 114 ? 13.209 8.641 -17.490 1.00 54.66 114 GLY A O 1
ATOM 890 N N . GLY A 1 115 ? 13.058 9.528 -15.438 1.00 48.69 115 GLY A N 1
ATOM 891 C CA . GLY A 1 115 ? 13.608 10.841 -15.791 1.00 48.69 115 GLY A CA 1
ATOM 892 C C . GLY A 1 115 ? 15.136 10.907 -15.885 1.00 48.69 115 GLY A C 1
ATOM 893 O O . GLY A 1 115 ? 15.667 11.751 -16.607 1.00 48.69 115 GLY A O 1
ATOM 894 N N . SER A 1 116 ? 15.870 10.027 -15.198 1.00 51.09 116 SER A N 1
ATOM 895 C CA . SER A 1 116 ? 17.342 10.059 -15.167 1.00 51.09 116 SER A CA 1
ATOM 896 C C . SER A 1 116 ? 17.997 9.808 -16.531 1.00 51.09 116 SER A C 1
ATOM 898 O O . SER A 1 116 ? 19.102 10.296 -16.763 1.00 51.09 116 SER A O 1
ATOM 900 N N . ALA A 1 117 ? 17.293 9.156 -17.464 1.00 48.03 117 ALA A N 1
ATOM 901 C CA . ALA A 1 117 ? 17.729 8.982 -18.849 1.00 48.03 117 ALA A CA 1
ATOM 902 C C . ALA A 1 117 ? 17.929 10.311 -19.605 1.00 48.03 117 ALA A C 1
ATOM 904 O O . ALA A 1 117 ? 18.791 10.394 -20.477 1.00 48.03 117 ALA A O 1
ATOM 905 N N . PHE A 1 118 ? 17.186 11.366 -19.248 1.00 47.28 118 PHE A N 1
ATOM 906 C CA . PHE A 1 118 ? 17.397 12.710 -19.799 1.00 47.28 118 PHE A CA 1
ATOM 907 C C . PHE A 1 118 ? 18.602 13.416 -19.161 1.00 47.28 118 PHE A C 1
ATOM 909 O O . PHE A 1 118 ? 19.302 14.174 -19.837 1.00 47.28 118 PHE A O 1
ATOM 916 N N . TYR A 1 119 ? 18.873 13.155 -17.877 1.00 44.50 119 TYR A N 1
ATOM 917 C CA . TYR A 1 119 ? 19.989 13.769 -17.147 1.00 44.50 119 TYR A CA 1
ATOM 918 C C . TYR A 1 119 ? 21.346 13.180 -17.558 1.00 44.50 119 TYR A C 1
ATOM 920 O O . TYR A 1 119 ? 22.344 13.895 -17.594 1.00 44.50 119 TYR A O 1
ATOM 928 N N . THR A 1 120 ? 21.390 11.908 -17.968 1.00 47.88 120 THR A N 1
ATOM 929 C CA . THR A 1 120 ? 22.578 11.280 -18.571 1.00 47.88 120 THR A CA 1
ATOM 930 C C . THR A 1 120 ? 22.713 11.563 -20.064 1.00 47.88 120 THR A C 1
ATOM 932 O O . THR A 1 120 ? 23.216 10.726 -20.813 1.00 47.88 120 THR A O 1
ATOM 935 N N . SER A 1 121 ? 22.368 12.776 -20.500 1.00 46.03 121 SER A N 1
ATOM 936 C CA . SER A 1 121 ? 22.849 13.337 -21.767 1.00 46.03 121 SER A CA 1
ATOM 937 C C . SER A 1 121 ? 24.364 13.613 -21.709 1.00 46.03 121 SER A C 1
ATOM 939 O O . SER A 1 121 ? 24.833 14.698 -22.032 1.00 46.03 121 SER A O 1
ATOM 941 N N . ALA A 1 122 ? 25.164 12.611 -21.335 1.00 46.06 122 ALA A N 1
ATOM 942 C CA . ALA A 1 122 ? 26.426 12.382 -22.009 1.00 46.06 122 ALA A CA 1
ATOM 943 C C . ALA A 1 122 ? 26.051 11.794 -23.371 1.00 46.06 122 ALA A C 1
ATOM 945 O O . ALA A 1 122 ? 26.003 10.578 -23.561 1.00 46.06 122 ALA A O 1
ATOM 946 N N . THR A 1 123 ? 25.701 12.682 -24.300 1.00 49.03 123 THR A N 1
ATOM 947 C CA . THR A 1 123 ? 25.538 12.372 -25.714 1.00 49.03 123 THR A CA 1
ATOM 948 C C . THR A 1 123 ? 26.816 11.685 -26.175 1.00 49.03 123 THR A C 1
ATOM 950 O O . THR A 1 123 ? 27.795 12.335 -26.532 1.00 49.03 123 THR A O 1
ATOM 953 N N . THR A 1 124 ? 26.841 10.353 -26.164 1.00 48.81 124 THR A N 1
ATOM 954 C CA . THR A 1 124 ? 27.872 9.612 -26.882 1.00 48.81 124 THR A CA 1
ATOM 955 C C . THR A 1 124 ? 27.454 9.621 -28.344 1.00 48.81 124 THR A C 1
ATOM 957 O O . THR A 1 124 ? 27.068 8.607 -28.916 1.00 48.81 124 THR A O 1
ATOM 960 N N . THR A 1 125 ? 27.527 10.794 -28.973 1.00 51.34 125 THR A N 1
ATOM 961 C CA . THR A 1 125 ? 27.747 10.900 -30.413 1.00 51.34 125 THR A CA 1
ATOM 962 C C . THR A 1 125 ? 29.132 10.332 -30.684 1.00 51.34 125 THR A C 1
ATOM 964 O O . THR A 1 125 ? 30.102 11.055 -30.885 1.00 51.34 125 THR A O 1
ATOM 967 N N . ARG A 1 126 ? 29.249 9.004 -30.679 1.00 50.69 126 ARG A N 1
ATOM 968 C CA . ARG A 1 126 ? 30.277 8.342 -31.469 1.00 50.69 126 ARG A CA 1
ATOM 969 C C . ARG A 1 126 ? 29.691 8.171 -32.857 1.00 50.69 126 ARG A C 1
ATOM 971 O O . ARG A 1 126 ? 29.163 7.122 -33.207 1.00 50.69 126 ARG A O 1
ATOM 978 N N . VAL A 1 127 ? 29.803 9.233 -33.651 1.00 52.75 127 VAL A N 1
ATOM 979 C CA . VAL A 1 127 ? 29.952 9.043 -35.090 1.00 52.75 127 VAL A CA 1
ATOM 980 C C . VAL A 1 127 ? 31.232 8.224 -35.216 1.00 52.75 127 VAL A C 1
ATOM 982 O O . VAL A 1 127 ? 32.322 8.715 -34.923 1.00 52.75 127 VAL A O 1
ATOM 985 N N . GLY A 1 128 ? 31.086 6.930 -35.488 1.00 45.19 128 GLY A N 1
ATOM 986 C CA . GLY A 1 128 ? 32.196 6.009 -35.683 1.00 45.19 128 GLY A CA 1
ATOM 987 C C . GLY A 1 128 ? 32.917 6.332 -36.984 1.00 45.19 128 GLY A C 1
ATOM 988 O O . GLY A 1 128 ? 32.818 5.582 -37.943 1.00 45.19 128 GLY A O 1
ATOM 989 N N . GLY A 1 129 ? 33.626 7.457 -37.029 1.00 47.56 129 GLY A N 1
ATOM 990 C CA . GLY A 1 129 ? 34.672 7.698 -38.005 1.00 47.56 129 GLY A CA 1
ATOM 991 C C . GLY A 1 129 ? 35.921 6.975 -37.530 1.00 47.56 129 GLY A C 1
ATOM 992 O O . GLY A 1 129 ? 36.738 7.548 -36.815 1.00 47.56 129 GLY A O 1
ATOM 993 N N . THR A 1 130 ? 36.066 5.698 -37.878 1.00 46.62 130 THR A N 1
ATOM 994 C CA . THR A 1 130 ? 37.379 5.056 -37.836 1.00 46.62 130 THR A CA 1
ATOM 995 C C . THR A 1 130 ? 38.194 5.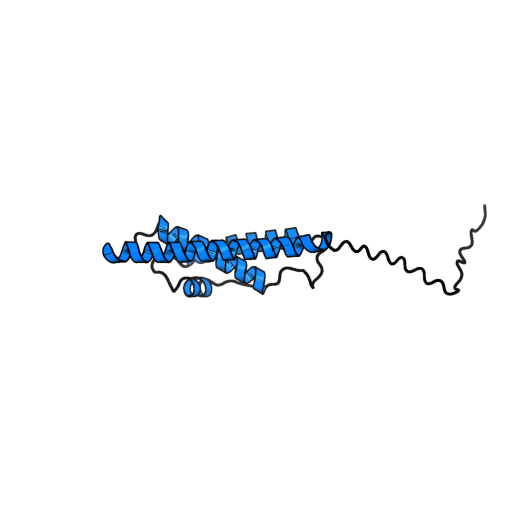622 -38.991 1.00 46.62 130 THR A C 1
ATOM 997 O O . THR A 1 130 ? 38.073 5.172 -40.129 1.00 46.62 130 THR A O 1
ATOM 1000 N N . THR A 1 131 ? 39.020 6.628 -38.715 1.00 52.22 131 THR A N 1
ATOM 1001 C CA . THR A 1 131 ? 40.120 7.037 -39.591 1.00 52.22 131 THR A CA 1
ATOM 1002 C C . THR A 1 131 ? 41.172 5.931 -39.608 1.00 52.22 131 THR A C 1
ATOM 1004 O O . THR A 1 131 ? 42.180 6.004 -38.920 1.00 52.22 131 THR A O 1
ATOM 1007 N N . SER A 1 132 ? 40.906 4.901 -40.410 1.00 50.16 132 SER A N 1
ATOM 1008 C CA . SER A 1 132 ? 41.890 3.935 -40.897 1.00 50.16 132 SER A CA 1
ATOM 1009 C C . SER A 1 132 ? 41.471 3.466 -42.293 1.00 50.16 132 SER A C 1
ATOM 1011 O O . SER A 1 132 ? 40.839 2.430 -42.454 1.00 50.16 132 SER A O 1
ATOM 1013 N N . GLY A 1 133 ? 41.805 4.270 -43.306 1.00 51.91 133 GLY A N 1
ATOM 1014 C CA . GLY A 1 133 ? 42.260 3.771 -44.610 1.00 51.91 133 GLY A CA 1
ATOM 1015 C C . GLY A 1 133 ? 41.339 2.893 -45.467 1.00 51.91 133 GLY A C 1
ATOM 1016 O O . GLY A 1 133 ? 41.856 1.980 -46.101 1.00 51.91 133 GLY A O 1
ATOM 1017 N N . ALA A 1 134 ? 40.036 3.168 -45.571 1.00 47.31 134 ALA A N 1
ATOM 1018 C CA . ALA A 1 134 ? 39.183 2.511 -46.570 1.00 47.31 134 ALA A CA 1
ATOM 1019 C C . ALA A 1 134 ? 38.232 3.510 -47.253 1.00 47.31 134 ALA A C 1
ATOM 1021 O O . ALA A 1 134 ? 37.147 3.804 -46.769 1.00 47.31 134 ALA A O 1
ATOM 1022 N N . GLN A 1 135 ? 38.722 4.067 -48.362 1.00 48.00 135 GLN A N 1
ATOM 1023 C CA . GLN A 1 135 ? 37.990 4.336 -49.605 1.00 48.00 135 GLN A CA 1
ATOM 1024 C C . GLN A 1 135 ? 36.517 4.772 -49.469 1.00 48.00 135 GLN A C 1
ATOM 1026 O O . GLN A 1 135 ? 35.596 3.963 -49.552 1.00 48.00 135 GLN A O 1
ATOM 1031 N N . LEU A 1 136 ? 36.292 6.089 -49.431 1.00 55.50 136 LEU A N 1
ATOM 1032 C CA . LEU A 1 136 ? 35.075 6.682 -49.994 1.00 55.50 136 LEU A CA 1
ATOM 1033 C C . LEU A 1 136 ? 35.166 6.583 -51.525 1.00 55.50 136 LEU A C 1
ATOM 1035 O O . LEU A 1 136 ? 35.545 7.530 -52.203 1.00 55.50 136 LEU A O 1
ATOM 1039 N N . SER A 1 137 ? 34.885 5.394 -52.052 1.00 56.81 137 SER A N 1
ATOM 1040 C CA . SER A 1 137 ? 34.647 5.156 -53.475 1.00 56.81 137 SER A CA 1
ATOM 1041 C C . SER A 1 137 ? 33.140 5.167 -53.710 1.00 56.81 137 SER A C 1
ATOM 1043 O O . SER A 1 137 ? 32.510 4.116 -53.809 1.00 56.81 137 SER A O 1
ATOM 1045 N N . GLY A 1 138 ? 32.559 6.362 -53.748 1.00 44.84 138 GLY A N 1
ATOM 1046 C CA . GLY A 1 138 ? 31.278 6.592 -54.406 1.00 44.84 138 GLY A CA 1
ATOM 1047 C C . GLY A 1 138 ? 31.570 7.334 -55.698 1.00 44.84 138 GLY A C 1
ATOM 1048 O O . GLY A 1 138 ? 31.924 8.511 -55.642 1.00 44.84 138 GLY A O 1
ATOM 1049 N N . SER A 1 139 ? 31.499 6.633 -56.829 1.00 50.00 139 SER A N 1
ATOM 1050 C CA . SER A 1 139 ? 31.465 7.257 -58.147 1.00 50.00 139 SER A CA 1
ATOM 1051 C C . SER A 1 139 ? 30.274 8.213 -58.184 1.00 50.00 139 SER A C 1
ATOM 1053 O O . SER A 1 139 ? 29.136 7.823 -57.932 1.00 50.00 139 SER A O 1
ATOM 1055 N N . LEU A 1 140 ? 30.546 9.490 -58.435 1.00 52.00 140 LEU A N 1
ATOM 1056 C CA . LEU A 1 140 ? 29.551 10.374 -59.022 1.00 52.00 140 LEU A CA 1
ATOM 1057 C C . LEU A 1 140 ? 29.589 10.065 -60.516 1.00 52.00 140 LEU A C 1
ATOM 1059 O O . LEU A 1 140 ? 30.470 10.551 -61.219 1.00 52.00 140 LEU A O 1
ATOM 1063 N N . ASP A 1 141 ? 28.710 9.161 -60.936 1.00 48.56 141 ASP A N 1
ATOM 1064 C CA . ASP A 1 141 ? 28.430 8.908 -62.343 1.00 48.56 141 ASP A CA 1
ATOM 1065 C C . ASP A 1 141 ? 27.652 10.106 -62.925 1.00 48.56 141 ASP A C 1
ATOM 1067 O O . ASP A 1 141 ? 26.610 10.493 -62.395 1.00 48.56 141 ASP A O 1
ATOM 1071 N N . ASP A 1 142 ? 28.268 10.698 -63.951 1.00 44.69 142 ASP A N 1
ATOM 1072 C CA . ASP A 1 142 ? 27.777 11.458 -65.112 1.00 44.69 142 ASP A CA 1
ATOM 1073 C C . ASP A 1 142 ? 26.389 12.145 -65.086 1.00 44.69 142 ASP A C 1
ATOM 1075 O O . ASP A 1 142 ? 25.351 11.488 -65.174 1.00 44.69 142 ASP A O 1
ATOM 1079 N N . ASP A 1 143 ? 26.414 13.489 -65.116 1.00 41.56 143 ASP A N 1
ATOM 1080 C CA . ASP A 1 143 ? 25.765 14.343 -66.142 1.00 41.56 143 ASP A CA 1
ATOM 1081 C C . ASP A 1 143 ? 26.432 15.740 -66.201 1.00 41.56 143 ASP A C 1
ATOM 1083 O O . ASP A 1 143 ? 26.615 16.372 -65.130 1.00 41.56 143 ASP A O 1
#

Mean predicted aligned error: 12.32 Å

Solvent-accessible surface area (backbone atoms only — not comparable to full-atom values): 8445 Å² total; per-residue (Å²): 140,80,89,50,60,65,60,50,33,62,76,61,67,59,61,83,91,70,54,65,69,59,46,47,50,40,46,54,54,39,48,54,50,52,53,49,49,49,54,73,16,51,67,72,47,50,85,89,43,46,72,47,70,69,54,53,52,50,27,35,50,26,46,38,50,33,55,52,41,51,45,51,69,76,69,47,81,70,95,48,64,71,87,55,35,61,62,45,53,53,50,50,52,53,51,33,56,52,28,47,53,51,22,51,50,40,50,47,53,34,45,47,39,14,50,48,44,67,72,59,66,72,73,77,79,67,74,82,75,75,91,68,94,74,80,91,80,72,82,83,78,85,135

Secondary structure (DSSP, 8-state):
----HHHHHHHTT--TT--HHHHHHHHHHHHHHHHHHHHHTTTT--TTTSPPHHHHHHHHHHHHHHHHHHHHHHTS---S-HHHHHHHHHHHHHHHHHHHHHHHHHHHHHHHHHHHHHHT-----------SS----------

Nearest PDB structures (foldseek):
  3q84-assembly2_G  TM=3.369E-01  e=9.622E+00  Homo sapiens